Protein AF-A0A3D1U3F5-F1 (afdb_monomer_lite)

Structure (mmCIF, N/CA/C/O backbone):
data_AF-A0A3D1U3F5-F1
#
_entry.id   AF-A0A3D1U3F5-F1
#
loop_
_atom_site.group_PDB
_atom_site.id
_atom_site.type_symbol
_atom_site.label_atom_id
_atom_site.label_alt_id
_atom_site.label_comp_id
_atom_site.label_asym_id
_atom_site.label_entity_id
_atom_site.label_seq_id
_atom_site.pdbx_PDB_ins_code
_atom_site.Cartn_x
_atom_site.Cartn_y
_atom_site.Cartn_z
_atom_site.occupancy
_atom_site.B_iso_or_equiv
_atom_site.auth_seq_id
_atom_site.auth_comp_id
_atom_site.auth_asym_id
_atom_site.auth_atom_id
_atom_site.pdbx_PDB_model_num
ATOM 1 N N . ALA A 1 1 ? -16.835 -4.671 -7.405 1.00 31.06 1 ALA A N 1
ATOM 2 C CA . ALA A 1 1 ? -15.513 -4.098 -7.723 1.00 31.06 1 ALA A CA 1
ATOM 3 C C . ALA A 1 1 ? -15.422 -2.730 -7.060 1.00 31.06 1 ALA A C 1
ATOM 5 O O . ALA A 1 1 ? -16.378 -1.974 -7.163 1.00 31.06 1 ALA A O 1
ATOM 6 N N . LEU A 1 2 ? -14.348 -2.444 -6.319 1.00 30.64 2 LEU A N 1
ATOM 7 C CA . LEU A 1 2 ? -14.110 -1.116 -5.745 1.00 30.64 2 LEU A CA 1
ATOM 8 C C . LEU A 1 2 ? -13.826 -0.140 -6.893 1.00 30.64 2 LEU A C 1
ATOM 10 O O . LEU A 1 2 ? -12.787 -0.242 -7.539 1.00 30.64 2 LEU A O 1
ATOM 14 N N . GLN A 1 3 ? -14.765 0.763 -7.165 1.00 28.36 3 GLN A N 1
ATOM 15 C CA . GLN A 1 3 ? -14.545 1.897 -8.055 1.00 28.36 3 GLN A CA 1
ATOM 16 C C . GLN A 1 3 ? -13.746 2.947 -7.278 1.00 28.36 3 GLN A C 1
ATOM 18 O O . GLN A 1 3 ? -14.250 3.564 -6.342 1.00 28.36 3 GLN A O 1
ATOM 23 N N . LEU A 1 4 ? -12.473 3.099 -7.641 1.00 36.12 4 LEU A N 1
ATOM 24 C CA . LEU A 1 4 ? -11.639 4.223 -7.226 1.00 36.12 4 LEU A CA 1
ATOM 25 C C . LEU A 1 4 ? -12.050 5.427 -8.074 1.00 36.12 4 LEU A C 1
ATOM 27 O O . LEU A 1 4 ? -11.472 5.683 -9.122 1.00 36.12 4 LEU A O 1
ATOM 31 N N . SER A 1 5 ? -13.122 6.101 -7.678 1.00 33.00 5 SER A N 1
ATOM 32 C CA . SER A 1 5 ? -13.583 7.326 -8.327 1.00 33.00 5 SER A CA 1
ATOM 33 C C . SER A 1 5 ? -13.085 8.540 -7.544 1.00 33.00 5 SER A C 1
ATOM 35 O O . SER A 1 5 ? -13.516 8.743 -6.408 1.00 33.00 5 SER A O 1
ATOM 37 N N . GLY A 1 6 ? -12.219 9.350 -8.163 1.00 40.28 6 GLY A N 1
ATOM 38 C CA . GLY A 1 6 ? -12.053 10.767 -7.812 1.00 40.28 6 GLY A CA 1
ATOM 39 C C . GLY A 1 6 ? -10.711 11.233 -7.236 1.00 40.28 6 GLY A C 1
ATOM 40 O O . GLY A 1 6 ? -10.614 12.400 -6.870 1.00 40.28 6 GLY A O 1
ATOM 41 N N . SER A 1 7 ? -9.676 10.398 -7.146 1.00 42.62 7 SER A N 1
ATOM 42 C CA . SER A 1 7 ? -8.298 10.867 -6.913 1.00 42.62 7 SER A CA 1
ATOM 43 C C . SER A 1 7 ? -7.593 10.995 -8.259 1.00 42.62 7 SER A C 1
ATOM 45 O O . SER A 1 7 ? -7.841 10.168 -9.126 1.00 42.62 7 SER A O 1
ATOM 47 N N . GLY A 1 8 ? -6.766 12.029 -8.452 1.00 44.84 8 GLY A N 1
ATOM 48 C CA . GLY A 1 8 ? -6.163 12.464 -9.727 1.00 44.84 8 GLY A CA 1
ATOM 49 C C . GLY A 1 8 ? -5.226 11.483 -10.458 1.00 44.84 8 GLY A C 1
ATOM 50 O O . GLY A 1 8 ? -4.245 11.912 -11.050 1.00 44.84 8 GLY A O 1
ATOM 51 N N . TYR A 1 9 ? -5.536 10.188 -10.447 1.00 43.78 9 TYR A N 1
ATOM 52 C CA . TYR A 1 9 ? -4.944 9.106 -11.231 1.00 43.78 9 TYR A CA 1
ATOM 53 C C . TYR A 1 9 ? -5.372 9.117 -12.711 1.00 43.78 9 TYR A C 1
ATOM 55 O O . TYR A 1 9 ? -4.937 8.258 -13.477 1.00 43.78 9 TYR A O 1
ATOM 63 N N . ASP A 1 10 ? -6.212 10.072 -13.124 1.00 47.69 10 ASP A N 1
ATOM 64 C CA . ASP A 1 10 ? -6.721 10.202 -14.496 1.00 47.69 10 ASP A CA 1
ATOM 65 C C . ASP A 1 10 ? -5.677 10.744 -15.495 1.00 47.69 10 ASP A C 1
ATOM 67 O O . ASP A 1 10 ? -5.963 10.856 -16.687 1.00 47.69 10 ASP A O 1
ATOM 71 N N . SER A 1 11 ? -4.465 11.099 -15.050 1.00 48.94 11 SER A N 1
ATOM 72 C CA . SER A 1 11 ? -3.515 11.865 -15.868 1.00 48.94 11 SER A CA 1
ATOM 73 C C . SER A 1 11 ? -2.579 11.047 -16.766 1.00 48.94 11 SER A C 1
ATOM 75 O O . SER A 1 11 ? -1.910 11.647 -17.605 1.00 48.94 11 SER A O 1
ATOM 77 N N . GLU A 1 12 ? -2.559 9.708 -16.708 1.00 56.56 12 GLU A N 1
ATOM 78 C CA . GLU A 1 12 ? -1.813 8.923 -17.702 1.00 56.56 12 GLU A CA 1
ATOM 79 C C . GLU A 1 12 ? -2.506 7.585 -18.047 1.00 56.56 12 GLU A C 1
ATOM 81 O O . GLU A 1 12 ? -2.537 6.661 -17.225 1.00 56.56 12 GLU A O 1
ATOM 86 N N . PRO A 1 13 ? -3.027 7.414 -19.283 1.00 67.06 13 PRO A N 1
ATOM 87 C CA . PRO A 1 13 ? -3.659 6.165 -19.730 1.00 67.06 13 PRO A CA 1
ATOM 88 C C . PRO A 1 13 ? -2.780 4.916 -19.545 1.00 67.06 13 PRO A C 1
ATOM 90 O O . PRO A 1 13 ? -3.289 3.794 -19.459 1.00 67.06 13 PRO A O 1
ATOM 93 N N . THR A 1 14 ? -1.460 5.103 -19.492 1.00 72.81 14 THR A N 1
ATOM 94 C CA . THR A 1 14 ? -0.467 4.052 -19.261 1.00 72.81 14 THR A CA 1
ATOM 95 C C . THR A 1 14 ? -0.453 3.603 -17.802 1.00 72.81 14 THR A C 1
ATOM 97 O O . THR A 1 14 ? -0.611 2.407 -17.550 1.00 72.81 14 THR A O 1
ATOM 100 N N . PHE A 1 15 ? -0.338 4.528 -16.841 1.00 75.25 15 PHE A N 1
ATOM 101 C CA . PHE A 1 15 ? -0.349 4.190 -15.416 1.00 75.25 15 PHE A CA 1
ATOM 102 C C . PHE A 1 15 ? -1.641 3.470 -15.025 1.00 75.25 15 PHE A C 1
ATOM 104 O O . PHE A 1 15 ? -1.588 2.401 -14.418 1.00 75.25 15 PHE A O 1
ATOM 111 N N . TYR A 1 16 ? -2.799 3.988 -15.451 1.00 76.56 16 TYR A N 1
ATOM 112 C CA . TYR A 1 16 ? -4.092 3.374 -15.142 1.00 76.56 16 TYR A CA 1
ATOM 113 C C . TYR A 1 16 ? -4.197 1.934 -15.672 1.00 76.56 16 TYR A C 1
ATOM 115 O O . TYR A 1 16 ? -4.651 1.032 -14.965 1.00 76.56 16 TYR A O 1
ATOM 123 N N . ARG A 1 17 ? -3.705 1.675 -16.889 1.00 79.88 17 ARG A N 1
ATOM 124 C CA . ARG A 1 17 ? -3.675 0.324 -17.471 1.00 79.88 17 ARG A CA 1
ATOM 125 C C . ARG A 1 17 ? -2.754 -0.621 -16.696 1.00 79.88 17 ARG A C 1
ATOM 127 O O . ARG A 1 17 ? -3.127 -1.764 -16.434 1.00 79.88 17 ARG A O 1
ATOM 134 N N . LEU A 1 18 ? -1.558 -0.160 -16.326 1.00 80.81 18 LEU A N 1
ATOM 135 C CA . LEU A 1 18 ? -0.613 -0.950 -15.531 1.00 80.81 18 LEU A CA 1
ATOM 136 C C . LEU A 1 18 ? -1.175 -1.226 -14.127 1.00 80.81 18 LEU A C 1
ATOM 138 O O . LEU A 1 18 ? -1.064 -2.346 -13.629 1.00 80.81 18 LEU A O 1
ATOM 142 N N . TYR A 1 19 ? -1.858 -0.248 -13.529 1.00 82.56 19 TYR A N 1
ATOM 143 C CA . TYR A 1 19 ? -2.582 -0.389 -12.267 1.00 82.56 19 TYR A CA 1
ATOM 144 C C . TYR A 1 19 ? -3.676 -1.453 -12.340 1.00 82.56 19 TYR A C 1
ATOM 146 O O . TYR A 1 19 ? -3.712 -2.351 -11.498 1.00 82.56 19 TYR A O 1
ATOM 154 N N . GLN A 1 20 ? -4.531 -1.410 -13.364 1.00 81.94 20 GLN A N 1
ATOM 155 C CA . GLN A 1 20 ? -5.555 -2.436 -13.568 1.00 81.94 20 GLN A CA 1
ATOM 156 C C . GLN A 1 20 ? -4.942 -3.836 -13.674 1.00 81.94 20 GLN A C 1
ATOM 158 O O . GLN A 1 20 ? -5.438 -4.776 -13.050 1.00 81.94 20 GLN A O 1
ATOM 163 N N . ARG A 1 21 ? -3.826 -3.968 -14.400 1.00 80.25 21 ARG A N 1
ATOM 164 C CA . ARG A 1 21 ? -3.114 -5.243 -14.521 1.00 80.25 21 ARG A CA 1
ATOM 165 C C . ARG A 1 21 ? -2.526 -5.713 -13.190 1.00 80.25 21 ARG A C 1
ATOM 167 O O . ARG A 1 21 ? -2.661 -6.879 -12.845 1.00 80.25 21 ARG A O 1
ATOM 174 N N . PHE A 1 22 ? -1.962 -4.813 -12.391 1.00 83.75 22 PHE A N 1
ATOM 175 C CA . PHE A 1 22 ? -1.525 -5.137 -11.033 1.00 83.75 22 PHE A CA 1
ATOM 176 C C . PHE A 1 22 ? -2.661 -5.640 -10.136 1.00 83.75 22 PHE A C 1
ATOM 178 O O . PHE A 1 22 ? -2.486 -6.623 -9.414 1.00 83.75 22 PHE A O 1
ATOM 185 N N . VAL A 1 23 ? -3.818 -4.972 -10.174 1.00 81.62 23 VAL A N 1
ATOM 186 C CA . VAL A 1 23 ? -4.987 -5.370 -9.380 1.00 81.62 23 VAL A CA 1
ATOM 187 C C . VAL A 1 23 ? -5.476 -6.762 -9.782 1.00 81.62 23 VAL A C 1
ATOM 189 O O . VAL A 1 23 ? -5.867 -7.524 -8.901 1.00 81.62 23 VAL A O 1
ATOM 192 N N . SER A 1 24 ? -5.430 -7.083 -11.077 1.00 76.75 24 SER A N 1
ATOM 193 C CA . SER A 1 24 ? -5.798 -8.394 -11.618 1.00 76.75 24 SER A CA 1
ATOM 194 C C . SER A 1 24 ? -4.800 -9.493 -11.231 1.00 76.75 24 SER A C 1
ATOM 196 O O . SER A 1 24 ? -5.214 -10.543 -10.742 1.00 76.75 24 SER A O 1
ATOM 198 N N . ASP A 1 25 ? -3.498 -9.243 -11.400 1.00 78.06 25 ASP A N 1
ATOM 199 C CA . ASP A 1 25 ? -2.516 -10.332 -11.502 1.00 78.06 25 ASP A CA 1
ATOM 200 C C . ASP A 1 25 ? -1.579 -10.445 -10.281 1.00 78.06 25 ASP A C 1
ATOM 202 O O . ASP A 1 25 ? -1.155 -11.539 -9.920 1.00 78.06 25 ASP A O 1
ATOM 206 N N . GLU A 1 26 ? -1.254 -9.333 -9.612 1.00 77.75 26 GLU A N 1
ATOM 207 C CA . GLU A 1 26 ? -0.080 -9.252 -8.716 1.00 77.75 26 GLU A CA 1
ATOM 208 C C . GLU A 1 26 ? -0.429 -8.869 -7.264 1.00 77.75 26 GLU A C 1
ATOM 210 O O . GLU A 1 26 ? 0.297 -9.202 -6.319 1.00 77.75 26 GLU A O 1
ATOM 215 N N . ARG A 1 27 ? -1.562 -8.187 -7.037 1.00 79.69 27 ARG A N 1
ATOM 216 C CA . ARG A 1 27 ? -1.943 -7.665 -5.709 1.00 79.69 27 ARG A CA 1
ATOM 217 C C . ARG A 1 27 ? -2.050 -8.758 -4.643 1.00 79.69 27 ARG A C 1
ATOM 219 O O . ARG A 1 27 ? -1.570 -8.575 -3.525 1.00 79.69 27 ARG A O 1
ATOM 226 N N . SER A 1 28 ? -2.676 -9.886 -4.969 1.00 75.00 28 SER A N 1
ATOM 227 C CA . SER A 1 28 ? -2.886 -10.990 -4.021 1.00 75.00 28 SER A CA 1
ATOM 228 C C . SER A 1 28 ? -1.569 -11.630 -3.571 1.00 75.00 28 SER A C 1
ATOM 230 O O . SER A 1 28 ? -1.408 -11.952 -2.393 1.00 75.00 28 SER A O 1
ATOM 232 N N . ALA A 1 29 ? -0.595 -11.757 -4.478 1.00 76.00 29 ALA A N 1
ATOM 233 C CA . ALA A 1 29 ? 0.728 -12.291 -4.167 1.00 76.00 29 ALA A CA 1
ATOM 234 C C . ALA A 1 29 ? 1.480 -11.388 -3.179 1.00 76.00 29 ALA A C 1
ATOM 236 O O . ALA A 1 29 ? 1.979 -11.862 -2.155 1.00 76.00 29 ALA A O 1
ATOM 237 N N . LEU A 1 30 ? 1.485 -10.074 -3.415 1.00 72.19 30 LEU A N 1
ATOM 238 C CA . LEU A 1 30 ? 2.075 -9.115 -2.479 1.00 72.19 30 LEU A CA 1
ATOM 239 C C . LEU A 1 30 ? 1.355 -9.096 -1.125 1.00 72.19 30 LEU A C 1
ATOM 241 O O . LEU A 1 30 ? 2.015 -9.013 -0.089 1.00 72.19 30 LEU A O 1
ATOM 245 N N . LEU A 1 31 ? 0.024 -9.236 -1.111 1.00 72.44 31 LEU A N 1
ATOM 246 C CA . LEU A 1 31 ? -0.733 -9.358 0.137 1.00 72.44 31 LEU A CA 1
ATOM 247 C C . LEU A 1 31 ? -0.323 -10.612 0.910 1.00 72.44 31 LEU A C 1
ATOM 249 O O . LEU A 1 31 ? -0.166 -10.534 2.121 1.00 72.44 31 LEU A O 1
ATOM 253 N N . SER A 1 32 ? -0.093 -11.744 0.240 1.00 72.06 32 SER A N 1
ATOM 254 C CA . SER A 1 32 ? 0.357 -12.985 0.890 1.00 72.06 32 SER A CA 1
ATOM 255 C C . SER A 1 32 ? 1.763 -12.879 1.502 1.00 72.06 32 SER A C 1
ATOM 257 O O . SER A 1 32 ? 2.015 -13.417 2.582 1.00 72.06 32 SER A O 1
ATOM 259 N N . LEU A 1 33 ? 2.674 -12.144 0.851 1.00 66.75 33 LEU A N 1
ATOM 260 C CA . LEU A 1 33 ? 4.007 -11.845 1.383 1.00 66.75 33 LEU A CA 1
ATOM 261 C C . LEU A 1 33 ? 3.910 -10.924 2.603 1.00 66.75 33 LEU A C 1
ATOM 263 O O . LEU A 1 33 ? 4.594 -11.144 3.603 1.00 66.75 33 LEU A O 1
ATOM 267 N N . GLY A 1 34 ? 3.017 -9.934 2.529 1.00 63.34 34 GLY A N 1
ATOM 268 C CA . GLY A 1 34 ? 2.671 -9.047 3.632 1.00 63.34 34 GLY A CA 1
ATOM 269 C C . GLY A 1 34 ? 2.046 -9.790 4.810 1.00 63.34 34 GLY A C 1
ATOM 270 O O . GLY A 1 34 ? 2.484 -9.594 5.937 1.00 63.34 34 GLY A O 1
ATOM 271 N N . ALA A 1 35 ? 1.100 -10.699 4.550 1.00 63.84 35 ALA A N 1
ATOM 272 C CA . ALA A 1 35 ? 0.329 -11.466 5.533 1.00 63.84 35 ALA A CA 1
ATOM 273 C C . ALA A 1 35 ? 1.204 -12.249 6.515 1.00 63.84 35 ALA A C 1
ATOM 275 O O . ALA A 1 35 ? 0.870 -12.336 7.691 1.00 63.84 35 ALA A O 1
ATOM 276 N N . ARG A 1 36 ? 2.369 -12.742 6.073 1.00 65.25 36 ARG A N 1
ATOM 277 C CA . ARG A 1 36 ? 3.348 -13.404 6.957 1.00 65.25 36 ARG A CA 1
ATOM 278 C C . ARG A 1 36 ? 3.910 -12.483 8.045 1.00 65.25 36 ARG A C 1
ATOM 280 O O . ARG A 1 36 ? 4.479 -12.970 9.014 1.00 65.25 36 ARG A O 1
ATOM 287 N N . ARG A 1 37 ? 3.791 -11.168 7.866 1.00 62.22 37 ARG A N 1
ATOM 288 C CA . ARG A 1 37 ? 4.243 -10.125 8.793 1.00 62.22 37 ARG A CA 1
ATOM 289 C C . ARG A 1 37 ? 3.085 -9.420 9.507 1.00 62.22 37 ARG A C 1
ATOM 291 O O . ARG A 1 37 ? 3.359 -8.550 10.326 1.00 62.22 37 ARG A O 1
ATOM 298 N N . LEU A 1 38 ? 1.827 -9.757 9.201 1.00 69.88 38 LEU A N 1
ATOM 299 C CA . LEU A 1 38 ? 0.656 -9.113 9.801 1.00 69.88 38 LEU A CA 1
ATOM 300 C C . LEU A 1 38 ? 0.267 -9.822 11.105 1.00 69.88 38 LEU A C 1
ATOM 302 O O . LEU A 1 38 ? -0.028 -11.018 11.078 1.00 69.88 38 LEU A O 1
ATOM 306 N N . PRO A 1 39 ? 0.215 -9.115 12.242 1.00 65.31 39 PRO A N 1
ATOM 307 C CA . PRO A 1 39 ? -0.411 -9.627 13.453 1.00 65.31 39 PRO A CA 1
ATOM 308 C C . PRO A 1 39 ? -1.899 -9.948 13.243 1.00 65.31 39 PRO A C 1
ATOM 310 O O . PRO A 1 39 ? -2.589 -9.332 12.429 1.00 65.31 39 PRO A O 1
ATOM 313 N N . SER A 1 40 ? -2.422 -10.884 14.034 1.00 68.62 40 SER A N 1
ATOM 314 C CA . SER A 1 40 ? -3.856 -11.182 14.115 1.00 68.62 40 SER A CA 1
ATOM 315 C C . SER A 1 40 ? -4.671 -9.937 14.517 1.00 68.62 40 SER A C 1
ATOM 317 O O . SER A 1 40 ? -4.229 -9.160 15.360 1.00 68.62 40 SER A O 1
ATOM 319 N N . ASN A 1 41 ? -5.874 -9.774 13.943 1.00 70.94 41 ASN A N 1
ATOM 320 C CA . ASN A 1 41 ? -6.784 -8.615 14.090 1.00 70.94 41 ASN A CA 1
ATOM 321 C C . ASN A 1 41 ? -6.374 -7.327 13.349 1.00 70.94 41 ASN A C 1
ATOM 323 O O . ASN A 1 41 ? -6.650 -6.219 13.819 1.00 70.94 41 ASN A O 1
ATOM 327 N N . GLN A 1 42 ? -5.752 -7.465 12.176 1.00 77.62 42 GLN A N 1
ATOM 328 C CA . GLN A 1 42 ? -5.379 -6.336 11.322 1.00 77.62 42 GLN A CA 1
ATOM 329 C C . GLN A 1 42 ? -5.913 -6.492 9.892 1.00 77.62 42 GLN A C 1
ATOM 331 O O . GLN A 1 42 ? -6.079 -7.608 9.400 1.00 77.62 42 GLN A O 1
ATOM 336 N N . TRP A 1 43 ? -6.179 -5.372 9.219 1.00 78.19 43 TRP A N 1
ATOM 337 C CA . TRP A 1 43 ? -6.547 -5.328 7.796 1.00 78.19 43 TRP A CA 1
ATOM 338 C C . TRP A 1 43 ? -5.412 -4.730 6.980 1.00 78.19 43 TRP A C 1
ATOM 340 O O . TRP A 1 43 ? -4.737 -3.838 7.476 1.00 78.19 43 TRP A O 1
ATOM 350 N N . ALA A 1 44 ? -5.229 -5.165 5.732 1.00 79.19 44 ALA A N 1
ATOM 351 C CA . ALA A 1 44 ? -4.163 -4.644 4.883 1.00 79.19 44 ALA A CA 1
ATOM 352 C C . ALA A 1 44 ? -4.647 -4.153 3.516 1.00 79.19 44 ALA A C 1
ATOM 354 O O . ALA A 1 44 ? -5.541 -4.733 2.893 1.00 79.19 44 ALA A O 1
ATOM 355 N N . GLN A 1 45 ? -4.005 -3.096 3.034 1.00 80.38 45 GLN A N 1
ATOM 356 C CA . GLN A 1 45 ? -4.212 -2.491 1.727 1.00 80.38 45 GLN A CA 1
ATOM 357 C C . GLN A 1 45 ? -2.855 -2.268 1.066 1.00 80.38 45 GLN A C 1
ATOM 359 O O . GLN A 1 45 ? -1.900 -1.883 1.722 1.00 80.38 45 GLN A O 1
ATOM 364 N N . ILE A 1 46 ? -2.760 -2.511 -0.238 1.00 79.50 46 ILE A N 1
ATOM 365 C CA . ILE A 1 46 ? -1.560 -2.164 -1.003 1.00 79.50 46 ILE A CA 1
ATOM 366 C C . ILE A 1 46 ? -1.866 -0.912 -1.796 1.00 79.50 46 ILE A C 1
ATOM 368 O O . ILE A 1 46 ? -2.884 -0.865 -2.495 1.00 79.50 46 ILE A O 1
ATOM 372 N N . LEU A 1 47 ? -0.968 0.059 -1.704 1.00 80.88 47 LEU A N 1
ATOM 373 C CA . LEU A 1 47 ? -0.984 1.250 -2.528 1.00 80.88 47 LEU A CA 1
ATOM 374 C C . LEU A 1 47 ? 0.175 1.230 -3.513 1.00 80.88 47 LEU A C 1
ATOM 376 O O . LEU A 1 47 ? 1.305 0.877 -3.171 1.00 80.88 47 LEU A O 1
ATOM 380 N N . LEU A 1 48 ? -0.138 1.653 -4.732 1.00 81.50 48 LEU A N 1
ATOM 381 C CA . LEU A 1 48 ? 0.831 2.011 -5.752 1.00 81.50 48 LEU A CA 1
ATOM 382 C C . LEU A 1 48 ? 0.723 3.506 -5.989 1.00 81.50 48 LEU A C 1
ATOM 384 O O . LEU A 1 48 ? -0.378 4.025 -6.183 1.00 81.50 48 LEU A O 1
ATOM 388 N N . LEU A 1 49 ? 1.862 4.177 -5.937 1.00 79.25 49 LEU A N 1
ATOM 389 C CA . LEU A 1 49 ? 1.960 5.624 -5.977 1.00 79.25 49 LEU A CA 1
ATOM 390 C C . LEU A 1 49 ? 2.905 6.003 -7.110 1.00 79.25 49 LEU A C 1
ATOM 392 O O . LEU A 1 49 ? 4.038 5.524 -7.153 1.00 79.25 49 LEU A O 1
ATOM 396 N N . ASP A 1 50 ? 2.418 6.835 -8.023 1.00 77.50 50 ASP A N 1
ATOM 397 C CA . ASP A 1 50 ? 3.251 7.487 -9.027 1.00 77.50 50 ASP A CA 1
ATOM 398 C C . ASP A 1 50 ? 4.044 8.611 -8.341 1.00 77.50 50 ASP A C 1
ATOM 400 O O . ASP A 1 50 ? 3.459 9.528 -7.754 1.00 77.50 50 ASP A O 1
ATOM 404 N N . GLY A 1 51 ? 5.374 8.518 -8.397 1.00 65.94 51 GLY A N 1
ATOM 405 C CA . GLY A 1 51 ? 6.325 9.474 -7.830 1.00 65.94 51 GLY A CA 1
ATOM 406 C C . GLY A 1 51 ? 6.208 10.876 -8.425 1.00 65.94 51 GLY A C 1
ATOM 407 O O . GLY A 1 51 ? 6.637 11.847 -7.800 1.00 65.94 51 GLY A O 1
ATOM 408 N N . ARG A 1 52 ? 5.536 11.009 -9.574 1.00 68.12 52 ARG A N 1
ATOM 409 C CA . ARG A 1 52 ? 5.2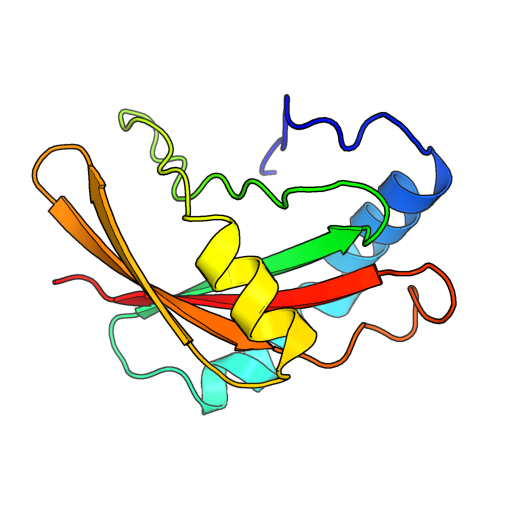44 12.291 -10.228 1.00 68.12 52 ARG A CA 1
ATOM 410 C C . ARG A 1 52 ? 4.036 13.014 -9.634 1.00 68.12 52 ARG A C 1
ATOM 412 O O . ARG A 1 52 ? 3.878 14.214 -9.847 1.00 68.12 52 ARG A O 1
ATOM 419 N N . SER A 1 53 ? 3.191 12.315 -8.875 1.00 58.16 53 SER A N 1
ATOM 420 C CA . SER A 1 53 ? 2.009 12.883 -8.219 1.00 58.16 53 SER A CA 1
ATOM 421 C C . SER A 1 53 ? 2.255 13.081 -6.719 1.00 58.16 53 SER A C 1
ATOM 423 O O . SER A 1 53 ? 2.120 12.163 -5.912 1.00 58.16 53 SER A O 1
ATOM 425 N N . LEU A 1 54 ? 2.638 14.305 -6.337 1.00 54.62 54 LEU A N 1
ATOM 426 C CA . LEU A 1 54 ? 2.863 14.704 -4.943 1.00 54.62 54 LEU A CA 1
ATOM 427 C C . LEU A 1 54 ? 1.709 15.576 -4.406 1.00 54.62 54 LEU A C 1
ATOM 429 O O . LEU A 1 54 ? 1.307 16.514 -5.095 1.00 54.62 54 LEU A O 1
ATOM 433 N N . PRO A 1 55 ? 1.239 15.358 -3.158 1.00 55.72 55 PRO A N 1
ATOM 434 C CA . PRO A 1 55 ? 1.531 14.234 -2.266 1.00 55.72 55 PRO A CA 1
ATOM 435 C C . PRO A 1 55 ? 0.612 13.021 -2.520 1.00 55.72 55 PRO A C 1
ATOM 437 O O . PRO A 1 55 ? -0.541 13.201 -2.920 1.00 55.72 55 PRO A O 1
ATOM 440 N N . PRO A 1 56 ? 1.056 11.796 -2.181 1.00 57.88 56 PRO A N 1
ATOM 441 C CA . PRO A 1 56 ? 0.207 10.612 -2.219 1.00 57.88 56 PRO A CA 1
ATOM 442 C C . PRO A 1 56 ? -0.891 10.715 -1.150 1.00 57.88 56 PRO A C 1
ATOM 444 O O . PRO A 1 56 ? -0.678 10.410 0.023 1.00 57.88 56 PRO A O 1
ATOM 447 N N . GLN A 1 57 ? -2.080 11.170 -1.541 1.00 55.69 57 GLN A N 1
ATOM 448 C CA . GLN A 1 57 ? -3.253 11.145 -0.673 1.00 55.69 57 GLN A CA 1
ATOM 449 C C . GLN A 1 57 ? -3.928 9.779 -0.781 1.00 55.69 57 GLN A C 1
ATOM 451 O O . GLN A 1 57 ? -4.489 9.425 -1.818 1.00 55.69 57 GLN A O 1
ATOM 456 N N . SER A 1 58 ? -3.875 9.011 0.306 1.00 62.47 58 SER A N 1
ATOM 457 C CA . SER A 1 58 ? -4.624 7.763 0.432 1.00 62.47 58 SER A CA 1
ATOM 458 C C . SER A 1 58 ? -5.929 8.004 1.168 1.00 62.47 58 SER A C 1
ATOM 460 O O . SER A 1 58 ? -5.993 8.728 2.166 1.00 62.47 58 SER A O 1
ATOM 462 N N . VAL A 1 59 ? -6.968 7.363 0.652 1.00 62.81 59 VAL A N 1
ATOM 463 C CA . VAL A 1 59 ? -8.310 7.386 1.195 1.00 62.81 59 VAL A CA 1
ATOM 464 C C . VAL A 1 59 ? -8.642 5.979 1.688 1.00 62.81 59 VAL A C 1
ATOM 466 O O . VAL A 1 59 ? -8.813 5.051 0.898 1.00 62.81 59 VAL A O 1
ATOM 469 N N . LEU A 1 60 ? -8.721 5.817 3.006 1.00 62.84 60 LEU A N 1
ATOM 470 C CA . LEU A 1 60 ? -8.972 4.535 3.656 1.00 62.84 60 LEU A CA 1
ATOM 471 C C . LEU A 1 60 ? -10.454 4.262 3.855 1.00 62.84 60 LEU A C 1
ATOM 473 O O . LEU A 1 60 ? -11.247 5.185 4.051 1.00 62.84 60 LEU A O 1
ATOM 477 N N . LEU A 1 61 ? -10.761 2.965 3.972 1.00 54.22 61 LEU A N 1
ATOM 478 C CA . LEU A 1 61 ? -11.991 2.434 4.562 1.00 54.22 61 LEU A CA 1
ATOM 479 C C . LEU A 1 61 ? -13.255 3.103 4.007 1.00 54.22 61 LEU A C 1
ATOM 481 O O . LEU A 1 61 ? -13.919 3.883 4.687 1.00 54.22 61 LEU A O 1
ATOM 485 N N . ASN A 1 62 ? -13.642 2.726 2.788 1.00 53.53 62 ASN A N 1
ATOM 486 C CA . ASN A 1 62 ? -14.975 3.047 2.288 1.00 53.53 62 ASN A CA 1
ATOM 487 C C . ASN A 1 62 ? -15.994 2.051 2.865 1.00 53.53 62 ASN A C 1
ATOM 489 O O . ASN A 1 62 ? -16.385 1.079 2.217 1.00 53.53 62 ASN A O 1
ATOM 493 N N . LEU A 1 63 ? -16.367 2.249 4.130 1.00 51.31 63 LEU A N 1
ATOM 494 C CA . LEU A 1 63 ? -17.549 1.599 4.688 1.00 51.31 63 LEU A CA 1
ATOM 495 C C . LEU A 1 63 ? -18.784 2.380 4.219 1.00 51.31 63 LEU A C 1
ATOM 497 O O . LEU A 1 63 ? -18.786 3.606 4.355 1.00 51.31 63 LEU A O 1
ATOM 501 N N . PRO A 1 64 ? -19.842 1.712 3.721 1.00 47.75 64 PRO A N 1
ATOM 502 C CA . PRO A 1 64 ? -21.083 2.377 3.334 1.00 47.75 64 PRO A CA 1
ATOM 503 C C . PRO A 1 64 ? -21.750 2.961 4.586 1.00 47.75 64 PRO A C 1
ATOM 505 O O . PRO A 1 64 ? -22.464 2.249 5.283 1.00 47.75 64 PRO A O 1
ATOM 508 N N . SER A 1 65 ? -21.395 4.209 4.929 1.00 53.16 65 SER A N 1
ATOM 509 C CA . SER A 1 65 ? -21.879 5.083 6.029 1.00 53.16 65 SER A CA 1
ATOM 510 C C . SER A 1 65 ? -20.769 5.915 6.690 1.00 53.16 65 SER A C 1
ATOM 512 O O . SER A 1 65 ? -21.077 6.800 7.489 1.00 53.16 65 SER A O 1
ATOM 514 N N . ARG A 1 66 ? -19.484 5.664 6.404 1.00 57.75 66 ARG A N 1
ATOM 515 C CA . ARG A 1 66 ? -18.377 6.374 7.065 1.00 57.75 66 ARG A CA 1
ATOM 516 C C . ARG A 1 66 ? -17.639 7.284 6.106 1.00 57.75 66 ARG A C 1
ATOM 518 O O . ARG A 1 66 ? -17.475 6.973 4.931 1.00 57.75 66 ARG A O 1
ATOM 525 N N . ARG A 1 67 ? -17.179 8.420 6.639 1.00 61.09 67 ARG A N 1
ATOM 526 C CA . ARG A 1 67 ? -16.292 9.300 5.887 1.00 61.09 67 ARG A CA 1
ATOM 527 C C . ARG A 1 67 ? -14.987 8.560 5.612 1.00 61.09 67 ARG A C 1
ATOM 529 O O . ARG A 1 67 ? -14.454 7.943 6.541 1.00 61.09 67 ARG A O 1
ATOM 536 N N . PRO A 1 68 ? -14.475 8.648 4.381 1.00 63.94 68 PRO A N 1
ATOM 537 C CA . PRO A 1 68 ? -13.183 8.083 4.070 1.00 63.94 68 PRO A CA 1
ATOM 538 C C . PRO A 1 68 ? -12.100 8.723 4.942 1.00 63.94 68 PRO A C 1
ATOM 540 O O . PRO A 1 68 ? -12.159 9.923 5.223 1.00 63.94 68 PRO A O 1
ATOM 543 N N . VAL A 1 69 ? -11.132 7.932 5.397 1.00 63.28 69 VAL A N 1
ATOM 544 C CA . VAL A 1 69 ? -10.063 8.458 6.254 1.00 63.28 69 VAL A CA 1
ATOM 545 C C . VAL A 1 69 ? -8.897 8.884 5.391 1.00 63.28 69 VAL A C 1
ATOM 547 O O . VAL A 1 69 ? -8.386 8.078 4.620 1.00 63.28 69 VAL A O 1
ATOM 550 N N . GLN A 1 70 ? -8.474 10.136 5.523 1.00 71.31 70 GLN A N 1
ATOM 551 C CA . GLN A 1 70 ? -7.269 10.606 4.856 1.00 71.31 70 GLN A CA 1
ATOM 552 C C . GLN A 1 70 ? -6.046 10.271 5.702 1.00 71.31 70 GLN A C 1
ATOM 554 O O . GLN A 1 70 ? -6.039 10.483 6.919 1.00 71.31 70 GLN A O 1
ATOM 559 N N . LEU A 1 71 ? -5.031 9.721 5.047 1.00 72.75 71 LEU A N 1
ATOM 560 C CA . LEU A 1 71 ? -3.732 9.491 5.660 1.00 72.75 71 LEU A CA 1
ATOM 561 C C . LEU A 1 71 ? -2.828 10.711 5.541 1.00 72.75 71 LEU A C 1
ATOM 563 O O . LEU A 1 71 ? -2.915 11.484 4.587 1.00 72.75 71 LEU A O 1
ATOM 567 N N . ASP A 1 72 ? -1.931 10.840 6.516 1.00 76.31 72 ASP A N 1
ATOM 568 C CA . ASP A 1 72 ? -0.862 11.825 6.472 1.00 76.31 72 ASP A CA 1
ATOM 569 C C . ASP A 1 72 ? 0.127 11.484 5.348 1.00 76.31 72 ASP A C 1
ATOM 571 O O . ASP A 1 72 ? 0.828 10.467 5.388 1.00 76.31 72 ASP A O 1
ATOM 575 N N . ALA A 1 73 ? 0.190 12.363 4.350 1.00 76.12 73 ALA A N 1
ATOM 576 C CA . ALA A 1 73 ? 1.090 12.229 3.217 1.00 76.12 73 ALA A CA 1
ATOM 577 C C . ALA A 1 73 ? 2.570 12.256 3.624 1.00 76.12 73 ALA A C 1
ATOM 579 O O . ALA A 1 73 ? 3.391 11.636 2.945 1.00 76.12 73 ALA A O 1
ATOM 580 N N . ALA A 1 74 ? 2.920 12.937 4.723 1.00 82.25 74 ALA A N 1
ATOM 581 C CA . ALA A 1 74 ? 4.297 12.978 5.203 1.00 82.25 74 ALA A CA 1
ATOM 582 C C . ALA A 1 74 ? 4.749 11.589 5.666 1.00 82.25 74 ALA A C 1
ATOM 584 O O . ALA A 1 74 ? 5.814 11.135 5.264 1.00 82.25 74 ALA A O 1
ATOM 585 N N . SER A 1 75 ? 3.908 10.872 6.416 1.00 83.19 75 SER A N 1
ATOM 586 C CA . SER A 1 75 ? 4.176 9.493 6.843 1.00 83.19 75 SER A CA 1
ATOM 587 C C . SER A 1 75 ? 4.350 8.531 5.659 1.00 83.19 75 SER A C 1
ATOM 589 O O . SER A 1 75 ? 5.253 7.697 5.663 1.00 83.19 75 SER A O 1
ATOM 591 N N . VAL A 1 76 ? 3.526 8.662 4.613 1.00 81.94 76 VAL A N 1
ATOM 592 C CA . VAL A 1 76 ? 3.666 7.861 3.380 1.00 81.94 76 VAL A CA 1
ATOM 593 C C . VAL A 1 76 ? 4.976 8.181 2.666 1.00 81.94 76 VAL A C 1
ATOM 595 O O . VAL A 1 76 ? 5.727 7.270 2.319 1.00 81.94 76 VAL A O 1
ATOM 598 N N . SER A 1 77 ? 5.282 9.467 2.492 1.00 81.94 77 SER A N 1
ATOM 599 C CA . SER A 1 77 ? 6.536 9.913 1.885 1.00 81.94 77 SER A CA 1
ATOM 600 C C . SER A 1 77 ? 7.755 9.427 2.672 1.00 81.94 77 SER A C 1
ATOM 602 O O . SER A 1 77 ? 8.724 8.970 2.072 1.00 81.94 77 SER A O 1
ATOM 604 N N . ASP A 1 78 ? 7.703 9.477 4.005 1.00 84.56 78 ASP A N 1
ATOM 605 C CA . ASP A 1 78 ? 8.788 9.038 4.884 1.00 84.56 78 ASP A CA 1
ATOM 606 C C . ASP A 1 78 ? 9.074 7.541 4.721 1.00 84.56 78 ASP A C 1
ATOM 608 O O . ASP A 1 78 ? 10.228 7.139 4.557 1.00 84.56 78 ASP A O 1
ATOM 612 N N . ALA A 1 79 ? 8.014 6.722 4.674 1.00 85.56 79 ALA A N 1
ATOM 613 C CA . ALA A 1 79 ? 8.122 5.280 4.463 1.00 85.56 79 ALA A CA 1
ATOM 614 C C . ALA A 1 79 ? 8.829 4.942 3.142 1.00 85.56 79 ALA A C 1
ATOM 616 O O . ALA A 1 79 ? 9.670 4.040 3.079 1.00 85.56 79 ALA A O 1
ATOM 617 N N . LEU A 1 80 ? 8.476 5.676 2.084 1.00 84.56 80 LEU A N 1
ATOM 618 C CA . LEU A 1 80 ? 9.008 5.476 0.741 1.00 84.56 80 LEU A CA 1
ATOM 619 C C . LEU A 1 80 ? 10.454 5.954 0.619 1.00 84.56 80 LEU A C 1
ATOM 621 O O . LEU A 1 80 ? 11.302 5.190 0.169 1.00 84.56 80 LEU A O 1
ATOM 625 N N . GLN A 1 81 ? 10.750 7.183 1.050 1.00 84.38 81 GLN A N 1
ATOM 626 C CA . GLN A 1 81 ? 12.077 7.788 0.903 1.00 84.38 81 GLN A CA 1
ATOM 627 C C . GLN A 1 81 ? 13.130 7.101 1.769 1.00 84.38 81 GLN A C 1
ATOM 629 O O . GLN A 1 81 ? 14.252 6.870 1.323 1.00 84.38 81 GLN A O 1
ATOM 634 N N . LYS A 1 82 ? 12.783 6.765 3.016 1.00 86.38 82 LYS A N 1
ATOM 635 C CA . LYS A 1 82 ? 13.724 6.119 3.939 1.00 86.38 82 LYS A CA 1
ATOM 636 C C . LYS A 1 82 ? 13.783 4.607 3.756 1.00 86.38 82 LYS A C 1
ATOM 638 O O . LYS A 1 82 ? 14.624 3.969 4.384 1.00 86.38 82 LYS A O 1
ATOM 643 N N . HIS A 1 83 ? 12.891 4.029 2.944 1.00 85.81 83 HIS A N 1
ATOM 644 C CA . HIS A 1 83 ? 12.685 2.582 2.837 1.00 85.81 83 HIS A CA 1
ATOM 645 C C . HIS A 1 83 ? 12.545 1.901 4.210 1.00 85.81 83 HIS A C 1
ATOM 647 O O . HIS A 1 83 ? 12.990 0.771 4.420 1.00 85.81 83 HIS A O 1
ATOM 653 N N . GLN A 1 84 ? 11.909 2.592 5.157 1.00 88.62 84 GLN A N 1
ATOM 654 C CA . GLN A 1 84 ? 11.695 2.124 6.522 1.00 88.62 84 GLN A CA 1
ATOM 655 C C . GLN A 1 84 ? 10.205 2.063 6.827 1.00 88.62 84 GLN A C 1
ATOM 657 O O . GLN A 1 84 ? 9.417 2.862 6.331 1.00 88.62 84 GLN A O 1
ATOM 662 N N . ALA A 1 85 ? 9.812 1.091 7.648 1.00 88.19 85 ALA A N 1
ATOM 663 C CA . ALA A 1 85 ? 8.441 1.036 8.123 1.00 88.19 85 ALA A CA 1
ATOM 664 C C . ALA A 1 85 ? 8.168 2.210 9.076 1.00 88.19 85 ALA A C 1
ATOM 666 O O . ALA A 1 85 ? 8.991 2.522 9.934 1.00 88.19 85 ALA A O 1
ATOM 667 N N . THR A 1 86 ? 6.999 2.827 8.949 1.00 89.81 86 THR A N 1
ATOM 668 C CA . THR A 1 86 ? 6.532 3.909 9.828 1.00 89.81 86 THR A CA 1
ATOM 669 C C . THR A 1 86 ? 5.051 3.714 10.147 1.00 89.81 86 THR A C 1
ATOM 671 O O . THR A 1 86 ? 4.439 2.735 9.715 1.00 89.81 86 THR A O 1
ATOM 674 N N . PHE A 1 87 ? 4.455 4.598 10.938 1.00 87.50 87 PHE A N 1
ATOM 675 C CA . PHE A 1 87 ? 3.025 4.563 11.209 1.00 87.50 87 PHE A CA 1
ATOM 676 C C . PHE A 1 87 ? 2.451 5.963 11.390 1.00 87.50 87 PHE A C 1
ATOM 678 O O . PHE A 1 87 ? 3.140 6.889 11.805 1.00 87.50 87 PHE A O 1
ATOM 685 N N . THR A 1 88 ? 1.150 6.083 11.158 1.00 85.06 88 THR A N 1
ATOM 686 C CA . THR A 1 88 ? 0.368 7.268 11.502 1.00 85.06 88 THR A CA 1
ATOM 687 C C . THR A 1 88 ? -0.905 6.865 12.238 1.00 85.06 88 THR A C 1
ATOM 689 O O . THR A 1 88 ? -1.384 5.733 12.126 1.00 85.06 88 THR A O 1
ATOM 692 N N . THR A 1 89 ? -1.429 7.766 13.065 1.00 84.88 89 THR A N 1
ATOM 693 C CA . THR A 1 89 ? -2.667 7.548 13.824 1.00 84.88 89 THR A CA 1
ATOM 694 C C . THR A 1 89 ? -3.686 8.589 13.399 1.00 84.88 89 THR A C 1
ATOM 696 O O . THR A 1 89 ? -3.385 9.777 13.361 1.00 84.88 89 THR A O 1
ATOM 699 N N . THR A 1 90 ? -4.894 8.139 13.087 1.00 76.81 90 THR A N 1
ATOM 700 C CA . THR A 1 90 ? -5.973 8.985 12.582 1.00 76.81 90 THR A CA 1
ATOM 701 C C . THR A 1 90 ? -7.273 8.670 13.310 1.00 76.81 90 THR A C 1
ATOM 703 O O . THR A 1 90 ? -7.502 7.537 13.736 1.00 76.81 90 THR A O 1
ATOM 706 N N . GLN A 1 91 ? -8.115 9.682 13.495 1.00 76.12 91 GLN A N 1
ATOM 707 C CA . GLN A 1 91 ? -9.403 9.555 14.170 1.00 76.12 91 GLN A CA 1
ATOM 708 C C . GLN A 1 91 ? -10.525 9.846 13.177 1.00 76.12 91 GLN A C 1
ATOM 710 O O . GLN A 1 91 ? -10.556 10.903 12.552 1.00 76.12 91 GLN A O 1
ATOM 715 N N . THR A 1 92 ? -11.476 8.924 13.050 1.00 69.25 92 THR A N 1
ATOM 716 C CA . THR A 1 92 ? -12.691 9.133 12.254 1.00 69.25 92 THR A CA 1
ATOM 717 C C . THR A 1 92 ? -13.892 8.572 12.995 1.00 69.25 92 THR A C 1
ATOM 719 O O . THR A 1 92 ? -13.812 7.486 13.564 1.00 69.25 92 THR A O 1
ATOM 722 N N . ALA A 1 93 ? -15.017 9.289 12.992 1.00 69.62 93 ALA A N 1
ATOM 723 C CA . ALA A 1 93 ? -16.283 8.806 13.555 1.00 69.62 93 ALA A CA 1
ATOM 724 C C . ALA A 1 93 ? -16.158 8.188 14.973 1.00 69.62 93 ALA A C 1
ATOM 726 O O . ALA A 1 93 ? -16.776 7.165 15.263 1.00 69.62 93 ALA A O 1
ATOM 727 N N . GLY A 1 94 ? -15.321 8.780 15.836 1.00 71.69 94 GLY A N 1
ATOM 728 C CA . GLY A 1 94 ? -15.088 8.308 17.209 1.00 71.69 94 GLY A CA 1
ATOM 729 C C . GLY A 1 94 ? -14.190 7.070 17.340 1.00 71.69 94 GLY A C 1
ATOM 730 O O . GLY A 1 94 ? -14.069 6.526 18.433 1.00 71.69 94 GLY A O 1
ATOM 731 N N . ILE A 1 95 ? -13.556 6.617 16.256 1.00 74.69 95 ILE A N 1
ATOM 732 C CA . ILE A 1 95 ? -12.650 5.465 16.238 1.00 74.69 95 ILE A CA 1
ATOM 733 C C . ILE A 1 95 ? -11.245 5.946 15.885 1.00 74.69 95 ILE A C 1
ATOM 735 O O . ILE A 1 95 ? -11.037 6.593 14.856 1.00 74.69 95 ILE A O 1
ATOM 739 N N . SER A 1 96 ? -10.282 5.605 16.741 1.00 79.62 96 SER A N 1
ATOM 740 C CA . SER A 1 96 ? -8.859 5.789 16.467 1.00 79.62 96 SER A CA 1
ATOM 741 C C . SER A 1 96 ? -8.331 4.578 15.706 1.00 79.62 96 SER A C 1
ATOM 743 O O . SER A 1 96 ? -8.503 3.439 16.143 1.00 79.62 96 SER A O 1
ATOM 745 N N . VAL A 1 97 ? -7.706 4.820 14.559 1.00 79.94 97 VAL A N 1
ATOM 746 C CA . VAL A 1 97 ? -7.079 3.793 13.727 1.00 79.94 97 VAL A CA 1
ATOM 747 C C . VAL A 1 97 ? -5.600 4.115 13.614 1.00 79.94 97 VAL A C 1
ATOM 749 O O . VAL A 1 97 ? -5.218 5.247 13.311 1.00 79.94 97 VAL A O 1
ATOM 752 N N . ARG A 1 98 ? -4.759 3.103 13.826 1.00 85.75 98 ARG A N 1
ATOM 753 C CA . ARG A 1 98 ? -3.334 3.185 13.516 1.00 85.75 98 ARG A CA 1
ATOM 754 C C . ARG A 1 98 ? -3.068 2.487 12.192 1.00 85.75 98 ARG A C 1
ATOM 756 O O . ARG A 1 98 ? -3.394 1.309 12.050 1.00 85.75 98 ARG A O 1
ATOM 763 N N . ALA A 1 99 ? -2.492 3.231 11.255 1.00 84.56 99 ALA A N 1
ATOM 764 C CA . ALA A 1 99 ? -2.044 2.740 9.964 1.00 84.56 99 ALA A CA 1
ATOM 765 C C . ALA A 1 99 ? -0.524 2.572 10.001 1.00 84.56 99 ALA A C 1
ATOM 767 O O . ALA A 1 99 ? 0.205 3.548 10.170 1.00 84.56 99 ALA A O 1
ATOM 768 N N . TYR A 1 100 ? -0.051 1.341 9.861 1.00 87.06 100 TYR A N 1
ATOM 769 C CA . TYR A 1 100 ? 1.360 1.018 9.692 1.00 87.06 100 TYR A CA 1
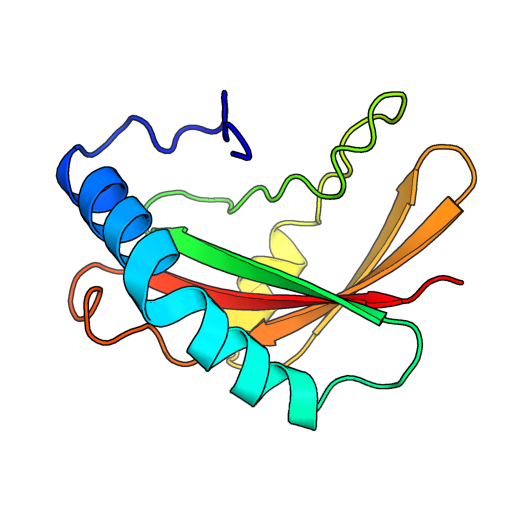ATOM 770 C C . TYR A 1 100 ? 1.676 0.956 8.203 1.00 87.06 100 TYR A C 1
ATOM 772 O O . TYR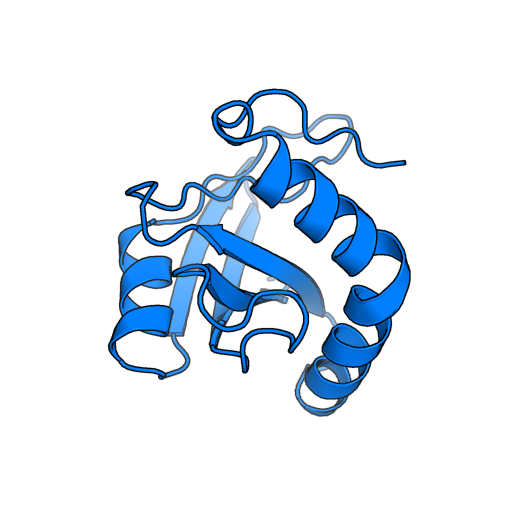 A 1 100 ? 0.942 0.332 7.443 1.00 87.06 100 TYR A O 1
ATOM 780 N N . LEU A 1 101 ? 2.763 1.595 7.793 1.00 87.69 101 LEU A N 1
ATOM 781 C CA . LEU A 1 101 ? 3.186 1.729 6.407 1.00 87.69 101 LEU A CA 1
ATOM 782 C C . LEU A 1 101 ? 4.492 0.965 6.236 1.00 87.69 101 LEU A C 1
ATOM 784 O O . LEU A 1 101 ? 5.488 1.283 6.884 1.00 87.69 101 LEU A O 1
ATOM 788 N N . VAL A 1 102 ? 4.482 -0.055 5.383 1.00 87.81 102 VAL A N 1
ATOM 789 C CA . VAL A 1 102 ? 5.643 -0.906 5.119 1.00 87.81 102 VAL A CA 1
ATOM 790 C C . VAL A 1 102 ? 6.033 -0.764 3.650 1.00 87.81 102 VAL A C 1
ATOM 792 O O . VAL A 1 102 ? 5.256 -1.181 2.784 1.00 87.81 102 VAL A O 1
ATOM 795 N N . PRO A 1 103 ? 7.212 -0.201 3.336 1.00 87.88 103 PRO A N 1
ATOM 796 C CA . PRO A 1 103 ? 7.659 -0.093 1.955 1.00 87.88 103 PRO A CA 1
ATOM 797 C C . PRO A 1 103 ? 7.833 -1.490 1.358 1.00 87.88 103 PRO A C 1
ATOM 799 O O . PRO A 1 103 ? 8.420 -2.387 1.972 1.00 87.88 103 PRO A O 1
ATOM 802 N N . LEU A 1 104 ? 7.295 -1.678 0.156 1.00 85.19 104 LEU A N 1
ATOM 803 C CA . LEU A 1 104 ? 7.409 -2.915 -0.603 1.00 85.19 104 LEU A CA 1
ATOM 804 C C . LEU A 1 104 ? 8.290 -2.700 -1.829 1.00 85.19 104 LE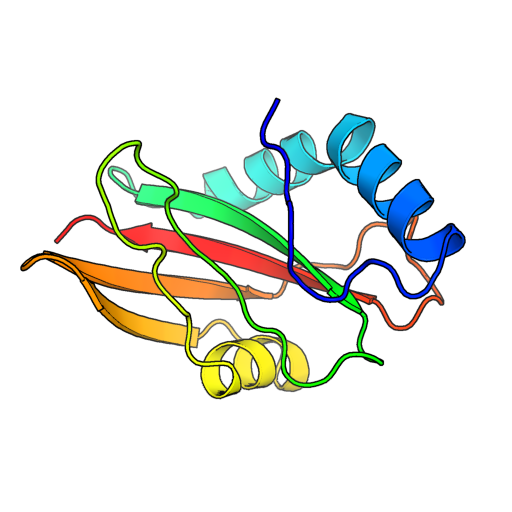U A C 1
ATOM 806 O O . LEU A 1 104 ? 8.471 -1.586 -2.316 1.00 85.19 104 LEU A O 1
ATOM 810 N N . LYS A 1 105 ? 8.803 -3.803 -2.376 1.00 84.06 105 LYS A N 1
ATOM 811 C CA . LYS A 1 105 ? 9.418 -3.772 -3.700 1.00 84.06 105 LYS A CA 1
ATOM 812 C C . LYS A 1 105 ? 8.345 -3.437 -4.739 1.00 84.06 105 LYS A C 1
ATOM 814 O O . LYS A 1 105 ? 7.302 -4.090 -4.773 1.00 84.06 105 LYS A O 1
ATOM 819 N N . THR A 1 106 ? 8.632 -2.471 -5.608 1.00 82.56 106 THR A N 1
ATOM 820 C CA . THR A 1 106 ? 7.768 -2.149 -6.747 1.00 82.56 106 THR A CA 1
ATOM 821 C C . THR A 1 106 ? 7.582 -3.389 -7.635 1.00 82.56 106 THR A C 1
ATOM 823 O O . THR A 1 106 ? 8.576 -4.046 -7.975 1.00 82.56 106 THR A O 1
ATOM 826 N N . PRO A 1 107 ? 6.338 -3.735 -8.020 1.00 82.00 107 PRO A N 1
ATOM 827 C CA . PRO A 1 107 ? 6.081 -4.861 -8.912 1.00 82.00 107 PRO A CA 1
ATOM 828 C C . PRO A 1 107 ? 6.822 -4.701 -10.242 1.00 82.00 107 PRO A C 1
ATOM 830 O O . PRO A 1 107 ? 6.938 -3.592 -10.762 1.00 82.00 107 PRO A O 1
ATOM 833 N N . THR A 1 108 ? 7.284 -5.811 -10.824 1.00 85.25 108 THR A N 1
ATOM 834 C CA . THR A 1 108 ? 8.103 -5.804 -12.051 1.00 85.25 108 THR A CA 1
ATOM 835 C C . THR A 1 108 ? 7.433 -5.058 -13.205 1.00 85.25 108 THR A C 1
ATOM 837 O O . THR A 1 108 ? 8.102 -4.360 -13.958 1.00 85.25 108 THR A O 1
ATOM 840 N N . ILE A 1 109 ? 6.104 -5.135 -13.298 1.00 82.00 109 ILE A N 1
ATOM 841 C CA . ILE A 1 109 ? 5.306 -4.451 -14.322 1.00 82.00 109 ILE A CA 1
ATOM 842 C C . ILE A 1 109 ? 5.415 -2.911 -14.294 1.00 82.00 109 ILE A C 1
ATOM 844 O O . ILE A 1 109 ? 5.145 -2.274 -15.308 1.00 82.00 109 ILE A O 1
ATOM 848 N N . PHE A 1 110 ? 5.849 -2.312 -13.179 1.00 83.25 110 PHE A N 1
ATOM 849 C CA . PHE A 1 110 ? 6.072 -0.864 -13.057 1.00 83.25 110 PHE A CA 1
ATOM 850 C C . PHE A 1 110 ? 7.552 -0.462 -13.022 1.00 83.25 110 PHE A C 1
ATOM 852 O O . PHE A 1 110 ? 7.874 0.688 -12.716 1.00 83.25 110 PHE A O 1
ATOM 859 N N . GLN A 1 111 ? 8.480 -1.380 -13.299 1.00 81.75 111 GLN A N 1
ATOM 860 C CA . GLN A 1 111 ? 9.899 -1.028 -13.339 1.00 81.75 111 GLN A CA 1
ATOM 861 C C . GLN A 1 111 ? 10.159 0.053 -14.401 1.00 81.75 111 GLN A C 1
ATOM 863 O O . GLN A 1 111 ? 9.714 -0.062 -15.540 1.00 81.75 111 GLN A O 1
ATOM 868 N N . GLY A 1 112 ? 10.871 1.115 -14.008 1.00 80.50 112 GLY A N 1
ATOM 869 C CA . GLY A 1 112 ? 11.200 2.255 -14.873 1.00 80.50 112 GLY A CA 1
ATOM 870 C C . GLY A 1 112 ? 10.138 3.360 -14.959 1.00 80.50 112 GLY A C 1
ATOM 871 O O . GLY A 1 112 ? 10.363 4.329 -15.674 1.00 80.50 112 GLY A O 1
ATOM 872 N N . GLN A 1 113 ? 9.015 3.249 -14.239 1.00 77.81 113 GLN A N 1
ATOM 873 C CA . GLN A 1 113 ? 7.885 4.193 -14.328 1.00 77.81 113 GLN A CA 1
ATOM 874 C C . GLN A 1 113 ? 7.797 5.196 -13.162 1.00 77.81 113 GLN A C 1
ATOM 876 O O . GLN A 1 113 ? 6.746 5.781 -12.953 1.00 77.81 113 GLN A O 1
ATOM 881 N N . ASP A 1 114 ? 8.872 5.386 -12.388 1.00 82.06 114 ASP A N 1
ATOM 882 C CA . ASP A 1 114 ? 8.868 6.223 -11.168 1.00 82.06 114 ASP A CA 1
ATOM 883 C C . ASP A 1 114 ? 7.733 5.860 -10.185 1.00 82.06 114 ASP A C 1
ATOM 885 O O . ASP A 1 114 ? 7.129 6.703 -9.533 1.00 82.06 114 ASP A O 1
ATOM 889 N N . VAL A 1 115 ? 7.407 4.566 -10.091 1.00 82.62 115 VAL A N 1
ATOM 890 C CA . VAL A 1 115 ? 6.331 4.063 -9.229 1.00 82.62 115 VAL A CA 1
ATOM 891 C C . VAL A 1 115 ? 6.904 3.434 -7.969 1.00 82.62 115 VAL A C 1
ATOM 893 O O . VAL A 1 115 ? 7.810 2.594 -8.009 1.00 82.62 115 VAL A O 1
ATOM 896 N N . SER A 1 116 ? 6.290 3.781 -6.846 1.00 84.56 116 SER A N 1
ATOM 897 C CA . SER A 1 116 ? 6.565 3.215 -5.531 1.00 84.56 116 SER A CA 1
ATOM 898 C C . SER A 1 116 ? 5.392 2.375 -5.022 1.00 84.56 116 SER A C 1
ATOM 900 O O . SER A 1 116 ? 4.234 2.622 -5.366 1.00 84.56 116 SER A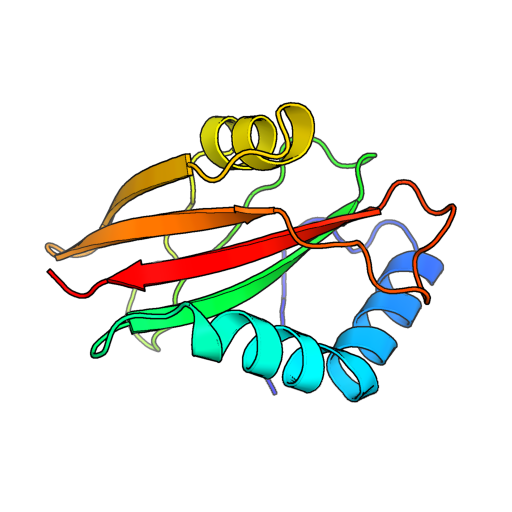 O 1
ATOM 902 N N . ALA A 1 117 ? 5.684 1.376 -4.184 1.00 82.88 117 ALA A N 1
ATOM 903 C CA . ALA A 1 117 ? 4.686 0.491 -3.588 1.00 82.88 117 ALA A CA 1
ATOM 904 C C . ALA A 1 117 ? 4.805 0.453 -2.059 1.00 82.88 117 ALA A C 1
ATOM 906 O O . ALA A 1 117 ? 5.903 0.347 -1.509 1.00 82.88 117 ALA A O 1
ATOM 907 N N . VAL A 1 118 ? 3.667 0.470 -1.367 1.00 85.44 118 VAL A N 1
ATOM 908 C CA . VAL A 1 118 ? 3.605 0.363 0.097 1.00 85.44 118 VAL A CA 1
ATOM 909 C C . VAL A 1 118 ? 2.439 -0.530 0.522 1.00 85.44 118 VAL A C 1
ATOM 911 O O . VAL A 1 118 ? 1.377 -0.538 -0.104 1.00 85.44 118 VAL A O 1
ATOM 914 N N . LEU A 1 119 ? 2.650 -1.314 1.579 1.00 84.88 119 LEU A N 1
ATOM 915 C CA . LEU A 1 119 ? 1.607 -2.053 2.283 1.00 84.88 119 LEU A CA 1
ATOM 916 C C . LEU A 1 119 ? 1.175 -1.253 3.506 1.00 84.88 119 LEU A C 1
ATOM 918 O O . LEU A 1 119 ? 1.977 -0.999 4.402 1.00 84.88 119 LEU A O 1
ATOM 922 N N . GLU A 1 120 ? -0.096 -0.901 3.549 1.00 83.88 120 GLU A N 1
ATOM 923 C CA . GLU A 1 120 ? -0.740 -0.255 4.681 1.00 83.88 120 GLU A CA 1
ATOM 924 C C . GLU A 1 120 ? -1.466 -1.297 5.523 1.00 83.88 120 GLU A C 1
ATOM 926 O O . GLU A 1 120 ? -2.144 -2.173 4.982 1.00 83.88 120 GLU A O 1
ATOM 931 N N . ILE A 1 121 ? -1.334 -1.206 6.843 1.00 83.19 121 ILE A N 1
ATOM 932 C CA . ILE A 1 121 ? -1.904 -2.163 7.787 1.00 83.19 121 ILE A CA 1
ATOM 933 C C . ILE A 1 121 ? -2.652 -1.415 8.887 1.00 83.19 121 ILE A C 1
ATOM 935 O O . ILE A 1 121 ? -2.078 -0.568 9.567 1.00 83.19 121 ILE A O 1
ATOM 939 N N . PHE A 1 122 ? -3.918 -1.755 9.098 1.00 81.69 122 PHE A N 1
ATOM 940 C CA . PHE A 1 122 ? -4.794 -1.130 10.082 1.00 81.69 122 PHE A CA 1
ATOM 941 C C . PHE A 1 122 ? -5.000 -2.052 11.264 1.00 81.69 122 PHE A C 1
ATOM 943 O O . PHE A 1 122 ? -5.473 -3.177 11.098 1.00 81.69 122 PHE A O 1
ATOM 950 N N . GLN A 1 123 ? -4.728 -1.546 12.460 1.00 79.50 123 GLN A N 1
ATOM 951 C CA . GLN A 1 123 ? -5.105 -2.222 13.691 1.00 79.50 123 GLN A CA 1
ATOM 952 C C . GLN A 1 123 ? -6.393 -1.614 14.246 1.00 79.50 123 GLN A C 1
ATOM 954 O O . GLN A 1 123 ? -6.502 -0.393 14.392 1.00 79.50 123 GLN A O 1
ATOM 959 N N . LYS A 1 124 ? -7.366 -2.476 14.564 1.00 69.38 124 LYS A N 1
ATOM 960 C CA . LYS A 1 124 ? -8.525 -2.082 15.368 1.00 69.38 124 LYS A CA 1
ATOM 961 C C . LYS A 1 124 ? -8.036 -1.821 16.795 1.00 69.38 124 LYS A C 1
ATOM 963 O O . LYS A 1 12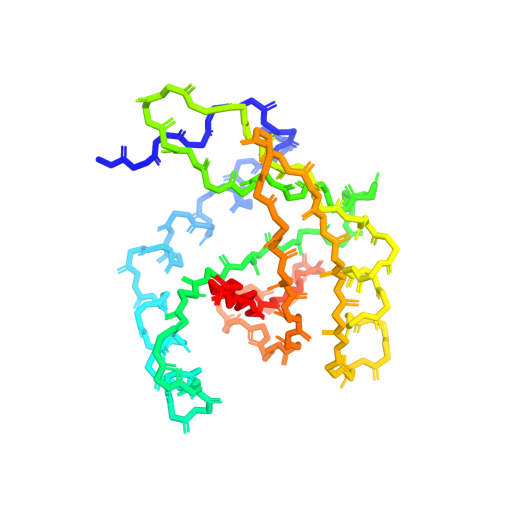4 ? -7.456 -2.726 17.395 1.00 69.38 124 LYS A O 1
ATOM 968 N N . ALA A 1 125 ? -8.222 -0.594 17.280 1.00 64.00 125 ALA A N 1
ATOM 969 C CA . ALA A 1 125 ? -8.022 -0.262 18.688 1.00 64.00 125 ALA A CA 1
ATOM 970 C C . ALA A 1 125 ? -9.021 -1.016 19.578 1.00 64.00 125 ALA A C 1
ATOM 972 O O . ALA A 1 125 ? -10.170 -1.241 19.118 1.00 64.00 125 ALA A O 1
#

Radius of gyration: 14.25 Å; chains: 1; bounding box: 36×28×38 Å

Secondary structure (DSSP, 8-state):
-----SSSGGG-HHHHHHHHHHHHHTHHHHHHHHHTTPPTTEEEEEEEEETTSSS---EE---TTSPPEEP-HHHHHHHHHTT--EEEEEEETTEEEEEEEEEEPPPGGGTTTTEEEEEEEEEE-

Foldseek 3Di:
DDPPPDDPPVPDPLSVVLVVVCVVPPQVVVVVVVVVVDDPQKDKDKDKDQQVDPQPWDFDDPDPPWGTWTDDSVQQVCCFVVVDKDWDWTDTPNFIKIKIKHWDDDDPSCPPRNMTMIMIMIHGD

Sequence (125 aa):
ALQLSGSGYDSEPTFYRLYQRFVSDERSALLSLGARRLPSNQWAQILLLDGRSLPPQSVLLNLPSRRPVQLDAASVSDALQKHQATFTTTQTAGISVRAYLVPLKTPTIFQGQDVSAVLEIFQKA

pLDDT: mean 72.12, std 14.3, range [28.36, 89.81]